Protein AF-A0A072UVY7-F1 (afdb_monomer_lite)

Sequence (96 aa):
MQGKHTSLLMTEVKPNKVTWGALLSCVNTTEEFDIAELANRKLPNGEGLKRLRNIYRWFNHHEKAMEISKILDRPDFTNHTAGTSEVTKYLYLTFA

Radius of gyration: 18.17 Å; chains: 1; bounding box: 29×67×26 Å

Structure (mmCIF, N/CA/C/O backbone):
data_AF-A0A072UVY7-F1
#
_entry.id   AF-A0A072UVY7-F1
#
loop_
_atom_site.group_PDB
_atom_site.id
_atom_site.type_symbol
_atom_site.label_atom_id
_atom_site.label_alt_id
_atom_site.label_comp_id
_atom_site.label_asym_id
_atom_site.label_entity_id
_atom_site.label_seq_id
_atom_site.pdbx_PDB_ins_code
_atom_site.Cartn_x
_atom_site.Cartn_y
_atom_site.Cartn_z
_atom_site.occupancy
_atom_site.B_iso_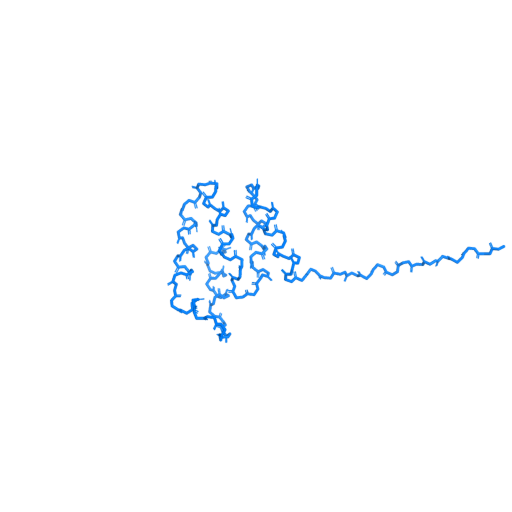or_equiv
_atom_site.auth_seq_id
_atom_site.auth_comp_id
_atom_site.auth_asym_id
_atom_site.auth_atom_id
_atom_site.pdbx_PDB_model_num
ATOM 1 N N . MET A 1 1 ? -9.070 -55.977 -6.723 1.00 46.59 1 MET A N 1
ATOM 2 C CA . MET A 1 1 ? -8.830 -54.740 -7.496 1.00 46.59 1 MET A CA 1
ATOM 3 C C . MET A 1 1 ? -8.142 -53.750 -6.569 1.00 46.59 1 MET A C 1
ATOM 5 O O . MET A 1 1 ? -8.763 -53.290 -5.623 1.00 46.59 1 MET A O 1
ATOM 9 N N . GLN A 1 2 ? -6.837 -53.541 -6.745 1.00 46.88 2 GLN A N 1
ATOM 10 C CA . GLN A 1 2 ? -6.023 -52.654 -5.907 1.00 46.88 2 GLN A CA 1
ATOM 11 C C . GLN A 1 2 ? -6.279 -51.206 -6.343 1.00 46.88 2 GLN A C 1
ATOM 13 O O . GLN A 1 2 ? -6.020 -50.854 -7.494 1.00 46.88 2 GLN A O 1
ATOM 18 N N . GLY A 1 3 ? -6.839 -50.390 -5.448 1.00 51.97 3 GLY A N 1
ATOM 19 C CA . GLY A 1 3 ? -7.051 -48.966 -5.689 1.00 51.97 3 GLY A CA 1
ATOM 20 C C . GLY A 1 3 ? -5.708 -48.277 -5.899 1.00 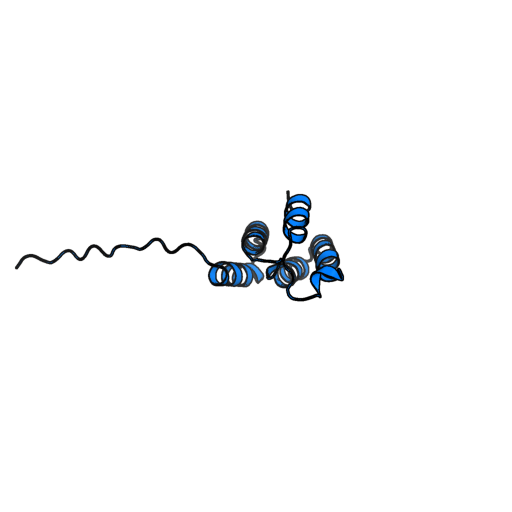51.97 3 GLY A C 1
ATOM 21 O O . GLY A 1 3 ? -4.858 -48.281 -5.010 1.00 51.97 3 GLY A O 1
ATOM 22 N N . LYS A 1 4 ? -5.495 -47.713 -7.091 1.00 54.59 4 LYS A N 1
ATOM 23 C CA . LYS A 1 4 ? -4.335 -46.866 -7.368 1.00 54.59 4 LYS A CA 1
ATOM 24 C C . LYS A 1 4 ? -4.449 -45.623 -6.490 1.00 54.59 4 LYS A C 1
ATOM 26 O O . LYS A 1 4 ? -5.258 -44.743 -6.760 1.00 54.59 4 LYS A O 1
ATOM 31 N N . HIS A 1 5 ? -3.645 -45.575 -5.436 1.00 57.47 5 HIS A N 1
ATOM 32 C CA . HIS A 1 5 ? -3.451 -44.389 -4.616 1.00 57.47 5 HIS A CA 1
ATOM 33 C C . HIS A 1 5 ? -2.690 -43.363 -5.470 1.00 57.47 5 HIS A C 1
ATOM 35 O O . HIS A 1 5 ? -1.461 -43.353 -5.515 1.00 57.47 5 HIS A O 1
ATOM 41 N N . THR A 1 6 ? -3.408 -42.532 -6.225 1.00 59.78 6 THR A N 1
ATOM 42 C CA . THR A 1 6 ? -2.823 -41.335 -6.834 1.00 59.78 6 THR A CA 1
ATOM 43 C C . THR A 1 6 ? -2.506 -40.365 -5.708 1.00 59.78 6 THR A C 1
ATOM 45 O O . THR A 1 6 ? -3.366 -39.611 -5.261 1.00 59.78 6 THR A O 1
ATOM 48 N N . SER A 1 7 ? -1.269 -40.428 -5.217 1.00 60.66 7 SER A N 1
ATOM 49 C CA . SER A 1 7 ? -0.651 -39.332 -4.479 1.00 60.66 7 SER A CA 1
ATOM 50 C C . SER A 1 7 ? -0.722 -38.098 -5.376 1.00 60.66 7 SER A C 1
ATOM 52 O O . SER A 1 7 ? 0.021 -37.985 -6.353 1.00 60.66 7 SER A O 1
ATOM 54 N N . LEU A 1 8 ? -1.690 -37.218 -5.110 1.00 64.31 8 LEU A N 1
ATOM 55 C CA . LEU A 1 8 ? -1.685 -35.864 -5.641 1.00 64.31 8 LEU A CA 1
ATOM 56 C C . LEU A 1 8 ? -0.414 -35.225 -5.091 1.00 64.31 8 LEU A C 1
ATOM 58 O O . LEU A 1 8 ? -0.364 -34.849 -3.922 1.00 64.31 8 LEU A O 1
ATOM 62 N N . LEU A 1 9 ? 0.626 -35.160 -5.920 1.00 63.09 9 LEU A N 1
ATOM 63 C CA . LEU A 1 9 ? 1.798 -34.339 -5.663 1.00 63.09 9 LEU A CA 1
ATOM 64 C C . LEU A 1 9 ? 1.290 -32.900 -5.544 1.00 63.09 9 LEU A C 1
ATOM 66 O O . LEU A 1 9 ? 1.147 -32.208 -6.551 1.00 63.09 9 LEU A O 1
ATOM 70 N N . MET A 1 10 ? 0.951 -32.474 -4.323 1.00 62.16 10 MET A N 1
ATOM 71 C CA . MET A 1 10 ? 0.674 -31.079 -4.012 1.00 62.16 10 MET A CA 1
ATOM 72 C C . MET A 1 10 ? 1.960 -30.328 -4.311 1.00 62.16 10 MET A C 1
ATOM 74 O O . MET A 1 10 ? 2.900 -30.312 -3.521 1.00 62.16 10 MET A O 1
ATOM 78 N N . THR A 1 11 ? 2.036 -29.788 -5.520 1.00 63.34 11 THR A N 1
ATOM 79 C CA . THR A 1 11 ? 3.157 -28.962 -5.922 1.00 63.34 11 THR A CA 1
ATOM 80 C C . THR A 1 11 ? 3.018 -27.689 -5.110 1.00 63.34 11 THR A C 1
ATOM 82 O O . THR A 1 11 ? 2.007 -26.997 -5.212 1.00 63.34 11 THR A O 1
ATOM 85 N N . GLU A 1 12 ? 3.982 -27.423 -4.238 1.00 74.38 12 GLU A N 1
ATOM 86 C CA . GLU A 1 12 ? 3.987 -26.222 -3.414 1.00 74.38 12 GLU A CA 1
ATOM 87 C C . GLU A 1 12 ? 4.077 -24.995 -4.337 1.00 74.38 12 GLU A C 1
ATOM 89 O O . GLU A 1 12 ? 5.134 -24.672 -4.886 1.00 74.38 12 GLU A O 1
ATOM 94 N N . VAL A 1 13 ? 2.939 -24.340 -4.585 1.00 75.12 13 VAL A N 1
ATOM 95 C CA . VAL A 1 13 ? 2.882 -23.157 -5.447 1.00 75.12 13 VAL A CA 1
ATOM 96 C C . VAL A 1 13 ? 3.355 -21.957 -4.640 1.00 75.12 13 VAL A C 1
ATOM 98 O O . VAL A 1 13 ? 2.661 -21.473 -3.747 1.00 75.12 13 VAL A O 1
ATOM 101 N N . LYS A 1 14 ? 4.542 -21.447 -4.973 1.00 83.56 14 LYS A N 1
ATOM 102 C CA . LYS A 1 14 ? 5.057 -20.219 -4.362 1.00 83.56 14 LYS A CA 1
ATOM 103 C C . LYS A 1 14 ? 4.224 -19.008 -4.813 1.00 83.56 14 LYS A C 1
ATOM 105 O O . LYS A 1 14 ? 3.991 -18.859 -6.016 1.00 83.56 14 LYS A O 1
ATOM 110 N N . PRO A 1 15 ? 3.817 -18.115 -3.890 1.00 85.56 15 PRO A N 1
ATOM 111 C CA . PRO A 1 15 ? 3.091 -16.896 -4.236 1.00 85.56 15 PRO A CA 1
ATOM 112 C C . PRO A 1 15 ? 3.864 -16.031 -5.237 1.00 85.56 15 PRO A C 1
ATOM 114 O O . PRO A 1 15 ? 5.037 -15.717 -5.022 1.00 85.56 15 PRO A O 1
ATOM 117 N N . ASN A 1 16 ? 3.199 -15.618 -6.315 1.00 89.19 16 ASN A N 1
ATOM 118 C CA . ASN A 1 16 ? 3.775 -14.752 -7.346 1.00 89.19 16 ASN A CA 1
ATOM 119 C C . ASN A 1 16 ? 3.223 -13.317 -7.233 1.00 89.19 16 ASN A C 1
ATOM 121 O O . ASN A 1 16 ? 2.406 -13.021 -6.359 1.00 89.19 16 ASN A O 1
ATOM 125 N N . LYS A 1 17 ? 3.649 -12.403 -8.117 1.00 88.88 17 LYS A N 1
ATOM 126 C CA . LYS A 1 17 ? 3.206 -10.996 -8.063 1.00 88.88 17 LYS A CA 1
ATOM 127 C C . LYS A 1 17 ? 1.683 -10.826 -8.136 1.00 88.88 17 LYS A C 1
ATOM 129 O O . LYS A 1 17 ? 1.144 -9.917 -7.515 1.00 88.88 17 LYS A O 1
ATOM 134 N N . VAL A 1 18 ? 0.986 -11.706 -8.862 1.00 90.56 18 VAL A N 1
ATOM 135 C CA . VAL A 1 18 ? -0.480 -11.676 -8.965 1.00 90.56 18 VAL A CA 1
ATOM 136 C C . VAL A 1 18 ? -1.092 -12.041 -7.618 1.00 90.56 18 VAL A C 1
ATOM 138 O O . VAL A 1 18 ? -1.982 -11.339 -7.148 1.00 90.56 18 VAL A O 1
ATOM 141 N N . THR A 1 19 ? -0.563 -13.075 -6.958 1.00 92.38 19 THR A N 1
ATOM 142 C CA . THR A 1 19 ? -0.989 -13.479 -5.612 1.00 92.38 19 THR A CA 1
ATOM 143 C C . THR A 1 19 ? -0.825 -12.340 -4.602 1.00 92.38 19 THR A C 1
ATOM 145 O O . THR A 1 19 ? -1.763 -12.029 -3.872 1.00 92.38 19 THR A O 1
ATOM 148 N N . TRP A 1 20 ? 0.328 -11.665 -4.592 1.00 93.00 20 TRP A N 1
ATOM 149 C CA . TRP A 1 20 ? 0.575 -10.544 -3.675 1.00 93.00 20 TRP A CA 1
ATOM 150 C C . TRP A 1 20 ? -0.283 -9.313 -3.991 1.00 93.00 20 TRP A C 1
ATOM 152 O O . TRP A 1 20 ? -0.799 -8.673 -3.076 1.00 93.00 20 TRP A O 1
ATOM 162 N N . GLY A 1 21 ? -0.503 -9.006 -5.273 1.00 90.25 21 GLY A N 1
ATOM 163 C CA . GLY A 1 21 ? -1.395 -7.919 -5.687 1.00 90.25 21 GLY A CA 1
ATOM 164 C C . GLY A 1 21 ? -2.861 -8.178 -5.325 1.00 90.25 21 GLY A C 1
ATOM 165 O O . GLY A 1 21 ? -3.580 -7.246 -4.951 1.00 90.25 21 GLY A O 1
ATOM 166 N N . ALA A 1 22 ? -3.293 -9.441 -5.390 1.00 90.50 22 ALA A N 1
ATOM 167 C CA . ALA A 1 22 ? -4.615 -9.863 -4.942 1.00 90.50 22 ALA A CA 1
ATOM 168 C C . ALA A 1 22 ? -4.754 -9.721 -3.421 1.00 90.50 22 ALA A C 1
ATOM 170 O O . ALA A 1 22 ? -5.702 -9.084 -2.971 1.00 90.50 22 ALA A O 1
ATOM 171 N N . LEU A 1 23 ? -3.774 -10.200 -2.642 1.00 90.81 23 LEU A N 1
ATOM 172 C CA . LEU A 1 23 ? -3.767 -10.041 -1.183 1.00 90.81 23 LEU A CA 1
ATOM 173 C C . LEU A 1 23 ? -3.875 -8.565 -0.778 1.00 90.81 23 LEU A C 1
ATOM 175 O O . LEU A 1 23 ? -4.742 -8.217 0.017 1.00 90.81 23 LEU A O 1
ATOM 179 N N . LEU A 1 24 ? -3.073 -7.688 -1.397 1.00 89.31 24 LEU A N 1
ATOM 180 C CA . LEU A 1 24 ? -3.123 -6.243 -1.153 1.00 89.31 24 LEU A CA 1
ATOM 181 C C . LEU A 1 24 ?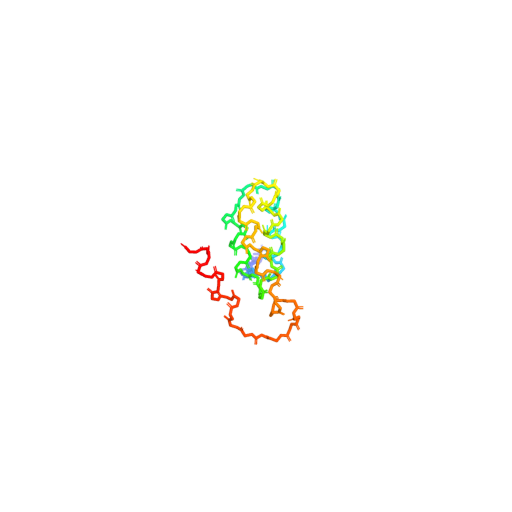 -4.492 -5.621 -1.491 1.00 89.31 24 LEU A C 1
ATOM 183 O O . LEU A 1 24 ? -4.862 -4.587 -0.945 1.00 89.31 24 LEU A O 1
ATOM 187 N N . SER A 1 25 ? -5.245 -6.222 -2.414 1.00 86.69 25 SER A N 1
ATOM 188 C CA . SER A 1 25 ? -6.599 -5.771 -2.756 1.00 86.69 25 SER A CA 1
ATOM 189 C C . SER A 1 25 ? -7.636 -6.236 -1.735 1.00 86.69 25 SER A C 1
ATOM 191 O O . SER A 1 25 ? -8.569 -5.490 -1.457 1.00 86.69 25 SER A O 1
ATOM 193 N N . CYS A 1 26 ? -7.466 -7.428 -1.159 1.00 86.19 26 CYS A N 1
ATOM 194 C CA . CYS A 1 26 ? -8.367 -7.961 -0.135 1.00 86.19 26 CYS A CA 1
ATOM 195 C C . CYS A 1 26 ? -8.243 -7.203 1.190 1.00 86.19 26 CYS A C 1
ATOM 197 O O . CYS A 1 26 ? -9.252 -6.861 1.795 1.00 86.19 26 CYS A O 1
ATOM 199 N N . VAL A 1 27 ? -7.017 -6.863 1.595 1.00 85.19 27 VAL A N 1
ATOM 200 C CA . VAL A 1 27 ? -6.767 -6.089 2.826 1.00 85.19 27 VAL A CA 1
ATOM 201 C C . VAL A 1 27 ? -7.179 -4.618 2.707 1.00 85.19 27 VAL A C 1
ATOM 203 O O . VAL A 1 27 ? -7.074 -3.863 3.659 1.00 85.19 27 VAL A O 1
ATOM 206 N N . ASN A 1 28 ? -7.677 -4.171 1.548 1.00 75.31 28 ASN A N 1
ATOM 207 C CA . ASN A 1 28 ? -8.144 -2.794 1.373 1.00 75.31 28 ASN A CA 1
ATOM 208 C C . ASN A 1 28 ? -9.462 -2.490 2.104 1.00 75.31 28 ASN A C 1
ATOM 210 O O . ASN A 1 28 ? -9.865 -1.333 2.181 1.00 75.31 28 ASN A O 1
ATOM 214 N N . THR A 1 29 ? -10.138 -3.510 2.629 1.00 76.19 29 THR A N 1
ATOM 215 C CA . THR A 1 29 ? -11.374 -3.365 3.413 1.00 76.19 29 THR A CA 1
ATOM 216 C C . THR A 1 29 ? -11.187 -3.683 4.895 1.00 76.19 29 THR A C 1
ATOM 218 O O . THR A 1 29 ? -12.149 -3.588 5.653 1.00 76.19 29 THR A O 1
ATOM 221 N N . THR A 1 30 ? -9.979 -4.063 5.313 1.00 79.56 30 THR A N 1
ATOM 222 C CA . THR A 1 30 ? -9.634 -4.429 6.693 1.00 79.56 30 THR A CA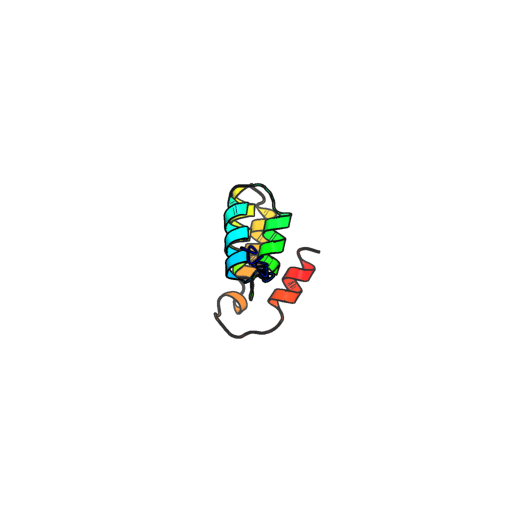 1
ATOM 223 C C . THR A 1 30 ? -8.482 -3.552 7.185 1.00 79.56 30 THR A C 1
ATOM 225 O O . THR A 1 30 ? -7.636 -3.131 6.402 1.00 79.56 30 THR A O 1
ATOM 228 N N . GLU A 1 31 ? -8.431 -3.244 8.481 1.00 87.31 31 GLU A N 1
ATOM 229 C CA . GLU A 1 31 ? -7.360 -2.418 9.071 1.00 87.31 31 GLU A CA 1
ATOM 230 C C . GLU A 1 31 ? -6.059 -3.230 9.298 1.00 87.31 31 GLU A C 1
ATOM 232 O O . GLU A 1 31 ? -5.348 -3.083 10.286 1.00 87.31 31 GLU A O 1
ATOM 237 N N . GLU A 1 32 ? -5.742 -4.148 8.381 1.00 90.06 32 GLU A N 1
ATOM 238 C CA . GLU A 1 32 ? -4.618 -5.088 8.484 1.00 90.06 32 GLU A CA 1
ATOM 239 C C . GLU A 1 32 ? -3.363 -4.523 7.802 1.00 90.06 32 GLU A C 1
ATOM 241 O O . GLU A 1 32 ? -2.856 -5.064 6.810 1.00 90.06 32 GLU A O 1
ATOM 246 N N . PHE A 1 33 ? -2.858 -3.401 8.320 1.00 89.94 33 PHE A N 1
ATOM 247 C CA . PHE A 1 33 ? -1.744 -2.673 7.700 1.00 89.94 33 PHE A CA 1
ATOM 248 C C . PHE A 1 33 ? -0.475 -3.514 7.554 1.00 89.94 33 PHE A C 1
ATOM 250 O O . PHE A 1 33 ? 0.156 -3.465 6.501 1.00 89.94 33 PHE A O 1
ATOM 257 N N . ASP A 1 34 ? -0.148 -4.354 8.537 1.00 90.56 34 ASP A N 1
ATOM 258 C CA . ASP A 1 34 ? 1.040 -5.216 8.488 1.00 90.56 34 ASP A CA 1
ATOM 259 C C . ASP A 1 34 ? 1.018 -6.158 7.274 1.00 90.56 34 ASP A C 1
ATOM 261 O O . ASP A 1 34 ? 2.035 -6.378 6.605 1.00 90.56 34 ASP A O 1
ATOM 265 N N . ILE A 1 35 ? -0.167 -6.687 6.949 1.00 91.19 35 ILE A N 1
ATOM 266 C CA . ILE A 1 35 ? -0.372 -7.573 5.800 1.00 91.19 35 ILE A CA 1
ATOM 267 C C . ILE A 1 35 ? -0.301 -6.766 4.500 1.00 91.19 35 ILE A C 1
ATOM 269 O O . ILE A 1 35 ? 0.320 -7.212 3.530 1.00 91.19 35 ILE A O 1
ATOM 273 N N . ALA A 1 36 ? -0.887 -5.566 4.476 1.00 91.75 36 ALA A N 1
ATOM 274 C CA . ALA A 1 36 ? -0.821 -4.667 3.328 1.00 91.75 36 ALA A CA 1
ATOM 275 C C . ALA A 1 36 ? 0.625 -4.248 3.006 1.00 91.75 36 ALA A C 1
ATOM 277 O O . ALA A 1 36 ? 1.061 -4.316 1.852 1.00 91.75 36 ALA A O 1
ATOM 278 N N . GLU A 1 37 ? 1.406 -3.878 4.017 1.00 91.62 37 GLU A N 1
ATOM 279 C CA . GLU A 1 37 ? 2.819 -3.551 3.859 1.00 91.62 37 GLU A CA 1
ATOM 280 C C . GLU A 1 37 ? 3.640 -4.762 3.405 1.00 91.62 37 GLU A C 1
ATOM 282 O O . GLU A 1 37 ? 4.463 -4.646 2.490 1.00 91.62 37 GLU A O 1
ATOM 287 N N . LEU A 1 38 ? 3.397 -5.941 3.995 1.00 91.00 38 LEU A N 1
ATOM 288 C CA . LEU A 1 38 ? 4.041 -7.187 3.581 1.00 91.00 38 LEU A CA 1
ATOM 289 C C . LEU A 1 38 ? 3.772 -7.478 2.102 1.00 91.00 38 LEU A C 1
ATOM 291 O O . LEU A 1 38 ? 4.713 -7.750 1.354 1.00 91.00 38 LEU A O 1
ATOM 295 N N . ALA A 1 39 ? 2.512 -7.392 1.674 1.00 91.19 39 ALA A N 1
ATOM 296 C CA . ALA A 1 39 ? 2.126 -7.621 0.289 1.00 91.19 39 ALA A CA 1
ATOM 297 C C . ALA A 1 39 ? 2.780 -6.598 -0.653 1.00 91.19 39 ALA A C 1
ATOM 299 O O . ALA A 1 39 ? 3.323 -6.983 -1.690 1.00 91.19 39 ALA A O 1
ATOM 300 N N . ASN A 1 40 ? 2.819 -5.318 -0.267 1.00 90.50 40 ASN A N 1
ATOM 301 C CA . ASN A 1 40 ? 3.505 -4.275 -1.030 1.00 90.50 40 ASN A CA 1
ATOM 302 C C . ASN A 1 40 ? 5.014 -4.550 -1.181 1.00 90.50 40 ASN A C 1
ATOM 304 O O . ASN A 1 40 ? 5.537 -4.421 -2.285 1.00 90.50 40 ASN A O 1
ATOM 308 N N . ARG A 1 41 ? 5.709 -5.002 -0.124 1.00 88.44 41 ARG A N 1
ATOM 309 C CA . ARG A 1 41 ? 7.145 -5.357 -0.182 1.00 88.44 41 ARG A CA 1
ATOM 310 C C . ARG A 1 41 ? 7.450 -6.514 -1.140 1.00 88.44 41 ARG A C 1
ATOM 312 O O . ARG A 1 41 ? 8.580 -6.638 -1.608 1.00 88.44 41 ARG A O 1
ATOM 319 N N . LYS A 1 42 ? 6.471 -7.380 -1.418 1.00 89.94 42 LYS A N 1
ATOM 320 C CA . LYS A 1 42 ? 6.608 -8.504 -2.360 1.00 89.94 42 LYS A CA 1
ATOM 321 C C . LYS A 1 42 ? 6.306 -8.115 -3.809 1.00 89.94 42 LYS A C 1
ATOM 323 O O . LYS A 1 42 ? 6.554 -8.920 -4.708 1.00 89.94 42 LYS A O 1
ATOM 328 N N . LEU A 1 43 ? 5.792 -6.906 -4.045 1.00 87.12 43 LEU A N 1
ATOM 329 C CA . LEU A 1 43 ? 5.536 -6.380 -5.380 1.00 87.12 43 LEU A CA 1
ATOM 330 C C . LEU A 1 43 ? 6.766 -5.628 -5.911 1.00 87.12 43 LEU A C 1
ATOM 332 O O . LEU A 1 43 ? 7.380 -4.842 -5.185 1.00 87.12 43 LEU A O 1
ATOM 336 N N . PRO A 1 44 ? 7.150 -5.852 -7.178 1.00 83.19 44 PRO A N 1
ATOM 337 C CA . PRO A 1 44 ? 8.304 -5.184 -7.762 1.00 83.19 44 PRO A CA 1
ATOM 338 C C . PRO A 1 44 ? 8.045 -3.681 -7.917 1.00 83.19 44 PRO A C 1
ATOM 340 O O . PRO A 1 44 ? 6.910 -3.251 -8.110 1.00 83.19 44 PRO A O 1
ATOM 343 N N . ASN A 1 45 ? 9.115 -2.883 -7.854 1.00 78.56 45 ASN A N 1
ATOM 344 C CA . ASN A 1 45 ? 9.122 -1.454 -8.202 1.00 78.56 45 ASN A CA 1
ATOM 345 C C . ASN A 1 45 ? 8.053 -0.596 -7.497 1.00 78.56 45 ASN A C 1
ATOM 347 O O . ASN A 1 45 ? 7.640 0.434 -8.021 1.00 78.56 45 ASN A O 1
ATOM 351 N N . GLY A 1 46 ? 7.574 -1.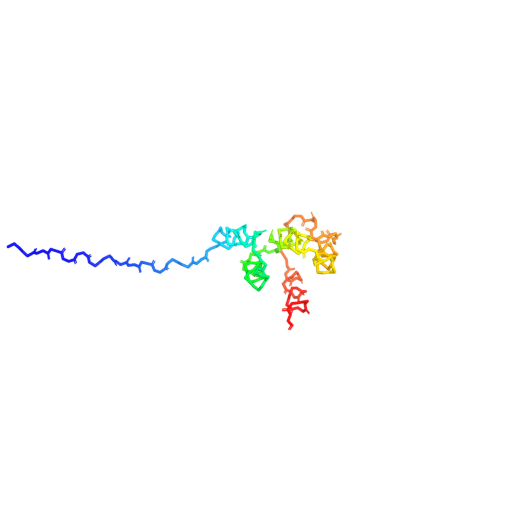017 -6.323 1.00 74.19 46 GLY A N 1
ATOM 352 C CA . GLY A 1 46 ? 6.535 -0.283 -5.605 1.00 74.19 46 GLY A CA 1
ATOM 353 C C . GLY A 1 46 ? 5.176 -0.263 -6.315 1.00 74.19 46 GLY A C 1
ATOM 354 O O . GLY A 1 46 ? 4.382 0.639 -6.057 1.00 74.19 46 GLY A O 1
ATOM 355 N N . GLU A 1 47 ? 4.865 -1.246 -7.172 1.00 84.69 47 GLU A N 1
ATOM 356 C CA . GLU A 1 47 ? 3.558 -1.370 -7.851 1.00 84.69 47 GLU A CA 1
ATOM 357 C C . GLU A 1 47 ? 2.367 -1.326 -6.867 1.00 84.69 47 GLU A C 1
ATOM 359 O O . GLU A 1 47 ? 1.279 -0.859 -7.214 1.00 84.69 47 GLU A O 1
ATOM 364 N N . GLY A 1 48 ? 2.571 -1.767 -5.621 1.00 88.75 48 GLY A N 1
ATOM 365 C CA . GLY A 1 48 ? 1.564 -1.735 -4.561 1.00 88.75 48 GLY A CA 1
ATOM 366 C C . GLY A 1 48 ? 1.380 -0.380 -3.869 1.00 88.75 48 GLY A C 1
ATOM 367 O O . GLY A 1 48 ? 0.359 -0.188 -3.210 1.00 88.75 48 GLY A O 1
ATOM 368 N N . LEU A 1 49 ? 2.292 0.585 -4.037 1.00 90.62 49 LEU A N 1
ATOM 369 C CA . LEU A 1 49 ? 2.321 1.824 -3.246 1.00 90.62 49 LEU A CA 1
ATOM 370 C C . LEU A 1 49 ? 1.058 2.667 -3.417 1.00 90.62 49 LEU A C 1
ATOM 372 O O . LEU A 1 49 ? 0.519 3.187 -2.442 1.00 90.62 49 LEU A O 1
ATOM 376 N N . LYS A 1 50 ? 0.529 2.763 -4.644 1.00 90.38 50 LYS A N 1
ATOM 377 C CA . LYS A 1 50 ? -0.732 3.482 -4.902 1.00 90.38 50 LYS A CA 1
ATOM 378 C C . LYS A 1 50 ? -1.892 2.878 -4.115 1.00 90.38 50 LYS A C 1
ATOM 380 O O . LYS A 1 50 ? -2.728 3.617 -3.601 1.00 90.38 50 LYS A O 1
ATOM 385 N N . ARG A 1 51 ? -1.937 1.546 -4.017 1.00 90.38 51 ARG A N 1
ATOM 386 C CA . ARG A 1 51 ? -2.983 0.829 -3.286 1.00 90.38 51 ARG A CA 1
ATOM 387 C C . ARG A 1 51 ? -2.753 0.940 -1.780 1.00 90.38 51 ARG A C 1
ATOM 389 O O . ARG A 1 51 ? -3.673 1.350 -1.091 1.00 90.38 51 ARG A O 1
ATOM 396 N N . LEU A 1 52 ? -1.527 0.734 -1.299 1.00 92.19 52 LEU A N 1
ATOM 397 C CA . LEU A 1 52 ? -1.159 0.908 0.110 1.00 92.19 52 LEU A CA 1
ATOM 398 C C . LEU A 1 52 ? -1.493 2.318 0.633 1.00 92.19 52 LEU A C 1
ATOM 400 O O . LEU A 1 52 ? -2.105 2.460 1.686 1.00 92.19 52 LEU A O 1
ATOM 404 N N . ARG A 1 53 ? -1.194 3.367 -0.145 1.00 92.56 53 ARG A N 1
ATOM 405 C CA . ARG A 1 53 ? -1.603 4.745 0.172 1.00 92.56 53 ARG A CA 1
ATOM 406 C C . ARG A 1 53 ? -3.113 4.872 0.356 1.00 92.56 53 ARG A C 1
ATOM 408 O O . ARG A 1 53 ? -3.566 5.562 1.265 1.00 92.56 53 ARG A O 1
ATOM 415 N N . ASN A 1 54 ? -3.889 4.263 -0.540 1.00 91.44 54 ASN A N 1
ATOM 416 C CA . ASN A 1 54 ? -5.344 4.346 -0.49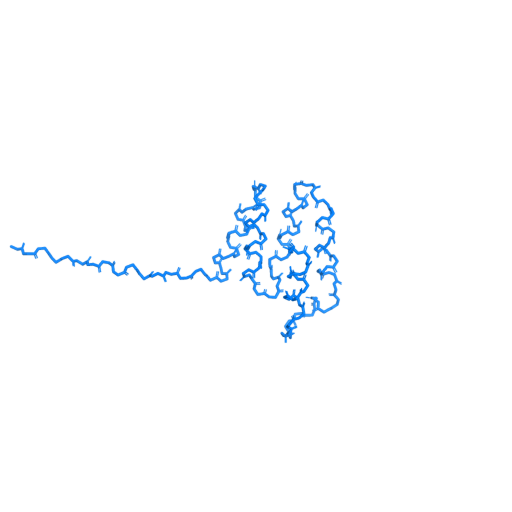2 1.00 91.44 54 ASN A CA 1
ATOM 417 C C . ASN A 1 54 ? -5.904 3.627 0.743 1.00 91.44 54 ASN A C 1
ATOM 419 O O . ASN A 1 54 ? -6.842 4.151 1.331 1.00 91.44 54 ASN A O 1
ATOM 423 N N . ILE A 1 55 ? -5.292 2.515 1.166 1.00 92.12 55 ILE A N 1
ATOM 424 C CA . ILE A 1 55 ? -5.646 1.799 2.402 1.00 92.12 55 ILE A CA 1
ATOM 425 C C . ILE A 1 55 ? -5.465 2.720 3.610 1.00 92.12 55 ILE A C 1
ATOM 427 O O . ILE A 1 55 ? -6.424 2.979 4.332 1.00 92.12 55 ILE A O 1
ATOM 431 N N . TYR A 1 56 ? -4.278 3.312 3.786 1.00 93.31 56 TYR A N 1
ATOM 432 C CA . TYR A 1 56 ? -4.055 4.260 4.885 1.00 93.31 56 TYR A CA 1
ATOM 433 C C . TYR A 1 56 ? -5.017 5.446 4.833 1.00 93.31 56 TYR A C 1
ATOM 435 O O . TYR A 1 56 ? -5.553 5.855 5.859 1.00 93.31 56 TYR A O 1
ATOM 443 N N . ARG A 1 57 ? -5.286 5.990 3.640 1.00 92.44 57 ARG A N 1
ATOM 444 C CA . ARG A 1 57 ? -6.229 7.103 3.491 1.00 92.44 57 ARG A CA 1
ATOM 445 C C . ARG A 1 57 ? -7.659 6.706 3.866 1.00 92.44 57 ARG A C 1
ATOM 447 O O . ARG A 1 57 ? -8.347 7.525 4.464 1.00 92.44 57 ARG A O 1
ATOM 454 N N . TRP A 1 58 ? -8.090 5.495 3.514 1.00 92.19 58 TRP A N 1
ATOM 455 C CA . TRP A 1 58 ? -9.423 4.972 3.823 1.00 92.19 58 TRP A CA 1
ATOM 456 C C . TRP A 1 58 ? -9.664 4.878 5.332 1.00 92.19 58 TRP A C 1
ATOM 458 O O . TRP A 1 58 ? -10.732 5.244 5.812 1.00 92.19 58 TRP A O 1
ATOM 468 N N . PHE A 1 59 ? -8.640 4.470 6.079 1.00 92.69 59 PHE A N 1
ATOM 469 C CA . PHE A 1 59 ? -8.676 4.359 7.537 1.00 92.69 59 PHE A CA 1
ATOM 470 C C . PHE A 1 59 ? -8.162 5.620 8.264 1.00 92.69 59 PHE A C 1
ATOM 472 O O . PHE A 1 59 ? -7.816 5.559 9.435 1.00 92.69 59 PHE A O 1
ATOM 479 N N . ASN A 1 60 ? -8.121 6.779 7.594 1.00 94.00 60 ASN A N 1
ATOM 480 C CA . ASN A 1 60 ? -7.713 8.080 8.159 1.00 94.00 60 ASN A CA 1
ATOM 481 C C . ASN A 1 60 ? -6.266 8.175 8.690 1.00 94.00 60 ASN A C 1
ATOM 483 O O . ASN A 1 60 ? -5.917 9.121 9.396 1.00 94.00 60 ASN A O 1
ATOM 487 N N . HIS A 1 61 ? -5.374 7.276 8.273 1.00 92.56 61 HIS A N 1
ATOM 488 C CA . HIS A 1 61 ? -3.932 7.352 8.537 1.00 92.56 61 HIS A CA 1
ATOM 489 C C . HIS A 1 61 ? -3.253 8.307 7.543 1.00 92.56 61 HIS A C 1
ATOM 491 O O . HIS A 1 61 ? -2.455 7.919 6.684 1.00 92.56 61 HIS A O 1
ATOM 497 N N . HIS A 1 62 ? -3.624 9.588 7.610 1.00 92.69 62 HIS A N 1
ATOM 498 C CA . HIS A 1 62 ? -3.219 10.597 6.627 1.00 92.69 62 HIS A CA 1
ATOM 499 C C . HIS A 1 62 ? -1.706 10.823 6.570 1.00 92.69 62 HIS A C 1
ATOM 501 O O . HIS A 1 62 ? -1.175 11.024 5.480 1.00 92.69 62 HIS A O 1
ATOM 507 N N . GLU A 1 63 ? -1.002 10.741 7.698 1.00 92.88 63 GLU A N 1
ATOM 508 C CA . GLU A 1 63 ? 0.456 10.912 7.745 1.00 92.88 63 GLU A CA 1
ATOM 509 C C . GLU A 1 63 ? 1.171 9.836 6.919 1.00 92.88 63 GLU A C 1
ATOM 511 O O . GLU A 1 63 ? 1.939 10.155 6.010 1.00 92.88 63 GLU A O 1
ATOM 516 N N . LYS A 1 64 ? 0.815 8.563 7.128 1.00 90.94 64 LYS A N 1
ATOM 517 C CA . LYS A 1 64 ? 1.330 7.431 6.343 1.00 90.94 64 LYS A CA 1
ATOM 518 C C . LYS A 1 64 ? 0.965 7.539 4.862 1.00 90.94 64 LYS A C 1
ATOM 520 O O . LYS A 1 64 ? 1.801 7.315 3.984 1.00 90.94 64 LYS A O 1
ATOM 525 N N . ALA A 1 65 ? -0.263 7.954 4.549 1.00 92.69 65 ALA A N 1
ATOM 526 C CA . ALA A 1 65 ? -0.665 8.198 3.164 1.00 92.69 65 ALA A CA 1
ATOM 527 C C . ALA A 1 65 ? 0.145 9.341 2.508 1.00 92.69 65 ALA A C 1
ATOM 529 O O . ALA A 1 65 ? 0.459 9.280 1.312 1.00 92.69 65 ALA A O 1
ATOM 530 N N . MET A 1 66 ? 0.516 10.372 3.272 1.00 93.25 66 MET A N 1
ATOM 531 C CA . MET A 1 66 ? 1.357 11.477 2.805 1.00 93.25 66 MET A CA 1
ATOM 532 C C . MET A 1 66 ? 2.804 11.041 2.573 1.00 93.25 66 MET A C 1
ATOM 534 O O . MET A 1 66 ? 3.385 11.419 1.556 1.00 93.25 66 MET A O 1
ATOM 538 N N . GLU A 1 67 ? 3.375 10.217 3.453 1.00 91.56 67 GLU A N 1
ATOM 539 C CA . GLU A 1 67 ? 4.702 9.617 3.251 1.00 91.56 67 GLU A CA 1
ATOM 540 C C . GLU A 1 67 ? 4.769 8.848 1.930 1.00 91.56 67 GLU A C 1
ATOM 542 O O . GLU A 1 67 ? 5.681 9.062 1.131 1.00 91.56 67 GLU A O 1
ATOM 547 N N . ILE A 1 68 ? 3.755 8.028 1.645 1.00 90.56 68 ILE A N 1
ATOM 548 C CA . ILE A 1 68 ? 3.701 7.276 0.390 1.00 90.56 68 ILE A CA 1
ATOM 549 C C . ILE A 1 68 ? 3.494 8.206 -0.812 1.00 90.56 68 ILE A C 1
ATOM 551 O O . ILE A 1 68 ? 4.104 7.991 -1.857 1.00 90.56 68 ILE A O 1
ATOM 555 N N . SER A 1 69 ? 2.681 9.259 -0.685 1.00 90.00 69 SER A N 1
ATOM 556 C CA . SER A 1 69 ? 2.496 10.243 -1.766 1.00 90.00 69 SER A CA 1
ATOM 557 C C . SER A 1 69 ? 3.816 10.912 -2.149 1.00 90.00 69 SER A C 1
ATOM 559 O O . SER A 1 69 ? 4.149 10.951 -3.327 1.00 90.00 69 SER A O 1
ATOM 561 N N . LYS A 1 70 ? 4.639 11.294 -1.163 1.00 89.12 70 LYS A N 1
ATOM 562 C CA . LYS A 1 70 ? 5.982 11.847 -1.410 1.00 89.12 70 LYS A CA 1
ATOM 563 C C . LYS A 1 70 ? 6.900 10.895 -2.179 1.00 89.12 70 LYS A C 1
ATOM 565 O O . LYS A 1 70 ? 7.815 11.370 -2.838 1.00 89.12 70 LYS A O 1
ATOM 570 N N . ILE A 1 71 ? 6.706 9.578 -2.064 1.00 86.75 71 ILE A N 1
ATOM 571 C CA . ILE A 1 71 ? 7.448 8.573 -2.843 1.00 86.75 71 ILE A CA 1
ATOM 572 C C . ILE A 1 71 ? 6.896 8.504 -4.272 1.00 86.75 71 ILE A C 1
ATOM 574 O O . ILE A 1 71 ? 7.664 8.503 -5.227 1.00 86.75 71 ILE A O 1
ATOM 578 N N . LEU A 1 72 ? 5.569 8.468 -4.414 1.00 85.12 72 LEU A N 1
ATOM 579 C CA . LEU A 1 72 ? 4.889 8.373 -5.708 1.00 85.12 72 LEU A CA 1
ATOM 580 C C . LEU A 1 72 ? 5.104 9.608 -6.595 1.00 85.12 72 LEU A C 1
ATOM 582 O O . LEU A 1 72 ? 5.142 9.475 -7.815 1.00 85.12 72 LEU A O 1
ATOM 586 N N . ASP A 1 73 ? 5.231 10.784 -5.982 1.00 84.62 73 ASP A N 1
ATOM 587 C CA . ASP A 1 73 ? 5.388 12.067 -6.672 1.00 84.62 73 ASP A CA 1
ATOM 588 C C . ASP A 1 73 ? 6.838 12.336 -7.102 1.00 84.62 73 ASP A C 1
ATOM 590 O O . ASP A 1 73 ? 7.111 13.341 -7.764 1.00 84.62 73 ASP A O 1
ATOM 594 N N . ARG A 1 74 ? 7.792 11.462 -6.744 1.00 79.94 74 ARG A N 1
ATOM 595 C CA . ARG A 1 74 ? 9.176 11.672 -7.162 1.00 79.94 74 ARG A CA 1
ATOM 596 C C . ARG A 1 74 ? 9.327 11.472 -8.683 1.00 79.94 74 ARG A C 1
ATOM 598 O O . ARG A 1 74 ? 8.729 10.546 -9.246 1.00 79.94 74 ARG A O 1
ATOM 605 N N . PRO A 1 75 ? 10.136 12.297 -9.372 1.00 68.81 75 PRO A N 1
ATOM 606 C CA . PRO A 1 75 ? 10.333 12.190 -10.823 1.00 68.81 75 PRO A CA 1
ATOM 607 C C . PRO A 1 75 ? 10.897 10.834 -11.277 1.00 68.81 75 PRO A C 1
ATOM 609 O O . PRO A 1 75 ? 10.594 10.362 -12.370 1.00 68.81 75 PRO A O 1
ATOM 612 N N . ASP A 1 76 ? 11.696 10.182 -10.433 1.00 68.50 76 ASP A N 1
ATOM 613 C CA . ASP A 1 76 ? 12.253 8.841 -10.644 1.00 68.50 76 ASP A CA 1
ATOM 614 C C . ASP A 1 76 ? 11.202 7.726 -10.532 1.00 68.50 76 ASP A C 1
ATOM 616 O O . ASP A 1 76 ? 11.401 6.645 -11.080 1.00 68.50 76 ASP A O 1
ATOM 620 N N . PHE A 1 77 ? 10.061 7.985 -9.883 1.00 66.12 77 PHE A N 1
ATOM 621 C CA . PHE A 1 77 ? 8.980 7.009 -9.727 1.00 66.12 77 PHE A CA 1
ATOM 622 C C . PHE A 1 77 ? 7.976 7.025 -10.894 1.00 66.12 77 PHE A C 1
ATOM 624 O O . PHE A 1 77 ? 7.419 5.990 -11.264 1.00 66.12 77 PHE A O 1
ATOM 631 N N . THR A 1 78 ? 7.729 8.196 -11.489 1.00 54.81 78 THR A N 1
ATOM 632 C CA . THR A 1 78 ? 6.773 8.375 -12.602 1.00 54.81 78 THR A CA 1
ATOM 633 C C . THR A 1 78 ? 7.359 8.033 -13.973 1.00 54.81 78 THR A C 1
ATOM 635 O O . THR A 1 78 ? 6.607 7.752 -14.911 1.00 54.81 78 THR A O 1
ATOM 638 N N . ASN A 1 79 ? 8.688 7.953 -14.079 1.00 50.19 79 ASN A N 1
ATOM 639 C CA . ASN A 1 79 ? 9.372 7.393 -15.237 1.00 50.19 79 ASN A CA 1
ATOM 640 C C . ASN A 1 79 ? 9.273 5.865 -15.199 1.00 50.19 79 ASN A C 1
ATOM 642 O O . ASN A 1 79 ? 10.108 5.167 -14.626 1.00 50.19 79 ASN A O 1
ATOM 646 N N . HIS A 1 80 ? 8.208 5.339 -15.804 1.00 45.31 80 HIS A N 1
ATOM 647 C CA . HIS A 1 80 ? 8.069 3.919 -16.088 1.00 45.31 80 HIS A CA 1
ATOM 648 C C . HIS A 1 80 ? 9.393 3.342 -16.622 1.00 45.31 80 HIS A C 1
ATOM 650 O O . HIS A 1 80 ? 9.943 3.819 -17.613 1.00 45.31 80 HIS A O 1
ATOM 656 N N . THR A 1 81 ? 9.846 2.251 -16.000 1.00 46.41 81 THR A N 1
ATOM 657 C CA . THR A 1 81 ? 10.824 1.299 -16.553 1.00 46.41 81 THR A CA 1
ATOM 658 C C . THR A 1 81 ? 12.241 1.823 -16.829 1.00 46.41 81 THR A C 1
ATOM 660 O O . THR A 1 81 ? 12.670 1.903 -17.971 1.00 46.41 81 THR A O 1
ATOM 663 N N . ALA A 1 82 ? 13.046 1.995 -15.785 1.00 34.47 82 ALA A N 1
ATOM 664 C CA . ALA A 1 82 ? 14.464 1.634 -15.849 1.00 34.47 82 ALA A CA 1
ATOM 665 C C . ALA A 1 82 ? 14.887 1.195 -14.449 1.00 34.47 82 ALA A C 1
ATOM 667 O O . ALA A 1 82 ? 15.029 2.006 -13.539 1.00 34.47 82 ALA A O 1
ATOM 668 N N . GLY A 1 83 ? 14.943 -0.120 -14.242 1.00 48.47 83 GLY A N 1
ATOM 669 C CA . GLY A 1 83 ? 15.231 -0.686 -12.936 1.00 48.47 83 GLY A CA 1
ATOM 670 C C . GLY A 1 83 ? 16.558 -0.176 -12.396 1.00 48.47 83 GLY A C 1
ATOM 671 O O . GLY A 1 83 ? 17.546 -0.246 -13.105 1.00 48.47 83 GLY A O 1
ATOM 672 N N . THR A 1 84 ? 16.567 0.263 -11.139 1.00 45.28 84 THR A N 1
ATOM 673 C CA . THR A 1 84 ? 17.711 0.125 -10.228 1.00 45.28 84 THR A CA 1
ATOM 674 C C . THR A 1 84 ? 17.313 0.550 -8.813 1.00 45.28 84 THR A C 1
ATOM 676 O O . THR A 1 84 ? 17.044 1.715 -8.558 1.00 45.28 84 THR A O 1
ATOM 679 N N . SER A 1 85 ? 17.352 -0.415 -7.888 1.00 50.25 85 SER A N 1
ATOM 680 C CA . SER A 1 85 ? 17.925 -0.320 -6.530 1.00 50.25 85 SER A CA 1
ATOM 681 C C . SER A 1 85 ? 17.359 0.661 -5.474 1.00 50.25 85 SER A C 1
ATOM 683 O O . SER A 1 85 ? 17.337 0.297 -4.297 1.00 50.25 85 SER A O 1
ATOM 685 N N . GLU A 1 86 ? 16.909 1.876 -5.797 1.00 48.19 86 GLU A N 1
ATOM 686 C CA . GLU A 1 86 ? 16.682 2.907 -4.761 1.00 48.19 86 GLU A CA 1
ATOM 687 C C . GLU A 1 86 ? 15.317 2.836 -4.063 1.00 48.19 86 GLU A C 1
ATOM 689 O O . GLU A 1 86 ? 15.238 3.041 -2.849 1.00 48.19 86 GLU A O 1
ATOM 694 N N . VAL A 1 87 ? 14.255 2.443 -4.774 1.00 50.94 87 VAL A N 1
ATOM 695 C CA . VAL A 1 87 ? 12.910 2.281 -4.180 1.00 50.94 87 VAL A CA 1
ATOM 696 C C . VAL A 1 87 ? 12.918 1.206 -3.086 1.00 50.94 87 VAL A C 1
ATOM 698 O O . VAL A 1 87 ? 12.292 1.370 -2.039 1.00 50.94 87 VAL A O 1
ATOM 701 N N . THR A 1 88 ? 13.684 0.128 -3.284 1.00 50.47 88 THR A N 1
ATOM 702 C CA . THR A 1 88 ? 13.815 -0.963 -2.308 1.00 50.47 88 THR A CA 1
ATOM 703 C C . THR A 1 88 ? 14.532 -0.510 -1.032 1.00 50.47 88 THR A C 1
ATOM 705 O O . THR A 1 88 ? 14.121 -0.909 0.054 1.00 50.47 88 THR A O 1
ATOM 708 N N . LYS A 1 89 ? 15.554 0.356 -1.134 1.00 50.84 89 LYS A N 1
ATOM 709 C CA . LYS A 1 89 ? 16.263 0.916 0.034 1.00 50.84 89 LYS A CA 1
ATOM 710 C C . LYS A 1 89 ? 15.382 1.857 0.857 1.00 50.84 89 LYS A C 1
ATOM 712 O O . LYS A 1 89 ? 15.384 1.753 2.078 1.00 50.84 89 LYS A O 1
ATOM 717 N N . TYR A 1 90 ? 14.612 2.737 0.214 1.00 51.88 90 TYR A N 1
ATOM 718 C CA . TYR A 1 90 ? 13.709 3.648 0.931 1.00 51.88 90 TYR A CA 1
ATOM 719 C C . TYR A 1 90 ? 12.575 2.899 1.637 1.00 51.88 90 TYR A C 1
ATOM 721 O O . TYR A 1 90 ? 12.332 3.145 2.814 1.00 51.88 90 TYR A O 1
ATOM 729 N N . LEU A 1 91 ? 11.946 1.924 0.970 1.00 53.75 91 LEU A N 1
ATOM 730 C CA . LEU A 1 91 ? 10.931 1.061 1.588 1.00 53.75 91 LEU A CA 1
ATOM 731 C C . LEU A 1 91 ? 11.453 0.330 2.833 1.00 53.75 91 LEU A C 1
ATOM 733 O O . LEU A 1 91 ? 10.710 0.166 3.795 1.00 53.75 91 LEU A O 1
ATOM 737 N N . TYR A 1 92 ? 12.721 -0.086 2.826 1.00 52.91 92 TYR A N 1
ATOM 738 C CA . TYR A 1 92 ? 13.347 -0.752 3.970 1.00 52.91 92 TYR A CA 1
ATOM 739 C C . TYR A 1 92 ? 13.632 0.202 5.141 1.00 52.91 92 TYR A C 1
ATOM 741 O O . TYR A 1 92 ? 13.690 -0.243 6.275 1.00 52.91 92 TYR A O 1
ATOM 749 N N . LEU A 1 93 ? 13.812 1.502 4.882 1.00 48.09 93 LEU A N 1
ATOM 750 C CA . LEU A 1 93 ? 14.117 2.510 5.908 1.00 48.09 93 LEU A CA 1
ATOM 751 C C . LEU A 1 93 ? 12.874 3.217 6.466 1.00 48.09 93 LEU A C 1
ATOM 753 O O . LEU A 1 93 ? 12.936 3.769 7.555 1.00 48.09 93 LEU A O 1
ATOM 757 N N . THR A 1 94 ? 11.765 3.258 5.722 1.00 50.66 94 THR A N 1
ATOM 758 C CA . THR A 1 94 ? 10.524 3.939 6.152 1.00 50.66 94 THR A CA 1
ATOM 759 C C . THR A 1 94 ? 9.563 3.017 6.918 1.00 50.66 94 THR A C 1
ATOM 761 O O . THR A 1 94 ? 8.689 3.503 7.631 1.00 50.66 94 THR A O 1
ATOM 764 N N . PHE A 1 95 ? 9.717 1.698 6.775 1.00 48.16 95 PHE A N 1
ATOM 765 C CA . PHE A 1 95 ? 8.833 0.682 7.368 1.00 48.16 95 PHE A CA 1
ATOM 766 C C . PHE A 1 95 ? 9.589 -0.363 8.217 1.00 48.16 95 PHE A C 1
ATOM 768 O O . PHE A 1 95 ? 9.088 -1.471 8.402 1.00 48.16 95 PHE A O 1
ATOM 775 N N . ALA A 1 96 ? 10.806 -0.045 8.672 1.00 44.72 96 ALA A N 1
ATOM 776 C CA . ALA A 1 96 ? 11.541 -0.800 9.694 1.00 44.72 96 ALA A CA 1
ATOM 777 C C . ALA A 1 96 ? 11.461 -0.059 11.029 1.00 44.72 96 ALA A C 1
ATOM 779 O O . ALA A 1 96 ? 11.418 -0.752 12.067 1.00 44.72 96 ALA A O 1
#

Secondary structure (DSSP, 8-state):
----------------HHHHHHHHHHGGGS--HHHHHHHHHTSGGGTTHHHHHHHHHHTT-HHHHHHHHHHHTSHHHHS-----SHHHHHHHHH--

Organism: Medicago truncatula (NCBI:txid3880)

pLDDT: mean 76.25, std 17.7, range [34.47, 94.0]

Foldseek 3Di:
DDDPPPPPPPDPDDDALVNLLVQLVVCLVPLPLVSNLVSQLRHPLSPSLVSSLSSCVVVVVPVSNVVSVVVCPDPVSPPPDDDDDDVNVVSVVVPD